Protein AF-R4VX46-F1 (afdb_monomer_lite)

pLDDT: mean 85.72, std 14.36, range [36.5, 95.38]

Sequence (52 aa):
MSAPAAEPATLVCHACRFSAPAGDEWDKIEVTGVGTMTRCPKCGSTRVEHKR

Radius of gyration: 12.25 Å; chains: 1; bounding box: 26×32×27 Å

Structure (mmCIF, N/CA/C/O backbone):
data_AF-R4VX46-F1
#
_entry.id   AF-R4VX46-F1
#
loop_
_atom_site.group_PDB
_atom_site.id
_atom_site.type_symbol
_atom_site.label_atom_id
_atom_site.label_alt_id
_atom_site.label_comp_id
_atom_site.label_asym_id
_atom_site.label_entity_id
_atom_site.label_seq_id
_atom_site.pdbx_PDB_ins_code
_atom_site.Cartn_x
_atom_site.Cartn_y
_atom_site.Cartn_z
_atom_site.occupancy
_atom_site.B_iso_or_equiv
_atom_site.auth_seq_id
_atom_site.auth_comp_id
_atom_site.auth_asym_id
_atom_site.auth_atom_id
_atom_site.pdbx_PDB_model_num
ATOM 1 N N . MET A 1 1 ? 17.618 21.228 -11.109 1.00 36.50 1 MET A N 1
ATOM 2 C CA . MET A 1 1 ? 18.438 20.060 -10.731 1.00 36.50 1 MET A CA 1
ATOM 3 C C . MET A 1 1 ? 17.481 18.899 -10.510 1.00 36.50 1 MET A C 1
ATOM 5 O O . MET A 1 1 ? 16.789 18.901 -9.504 1.00 36.50 1 MET A O 1
ATOM 9 N N . SER A 1 2 ? 17.347 17.993 -11.480 1.00 47.38 2 SER A N 1
ATOM 10 C CA . SER A 1 2 ? 16.508 16.794 -11.343 1.00 47.38 2 SER A CA 1
ATOM 11 C C . SER A 1 2 ? 17.368 15.694 -10.734 1.00 47.38 2 SER A C 1
ATOM 13 O O . SER A 1 2 ? 18.391 15.338 -11.316 1.00 47.38 2 SER A O 1
ATOM 15 N N . ALA A 1 3 ? 17.012 15.214 -9.543 1.00 54.81 3 ALA A N 1
ATOM 16 C CA . ALA A 1 3 ? 17.662 14.053 -8.945 1.00 54.81 3 ALA A CA 1
ATOM 17 C C . ALA A 1 3 ? 17.557 12.857 -9.914 1.00 54.81 3 ALA A C 1
ATOM 19 O O . ALA A 1 3 ? 16.521 12.728 -10.575 1.00 54.81 3 ALA A O 1
ATOM 20 N N . PRO A 1 4 ? 18.583 11.993 -10.031 1.00 49.44 4 PRO A N 1
ATOM 21 C CA . PRO A 1 4 ? 18.432 10.756 -10.778 1.00 49.44 4 PRO A CA 1
ATOM 22 C C . PRO A 1 4 ? 17.323 9.970 -10.084 1.00 49.44 4 PRO A C 1
ATOM 24 O O . PRO A 1 4 ? 17.441 9.640 -8.903 1.00 49.44 4 PRO A O 1
ATOM 27 N N . ALA A 1 5 ? 16.213 9.755 -10.786 1.00 53.88 5 ALA A N 1
ATOM 28 C CA . ALA A 1 5 ? 15.172 8.856 -10.333 1.00 53.88 5 ALA A CA 1
ATOM 29 C C . ALA A 1 5 ? 15.840 7.490 -10.162 1.00 53.88 5 ALA A C 1
ATOM 31 O O . ALA A 1 5 ? 16.112 6.807 -11.147 1.00 53.88 5 ALA A O 1
ATOM 32 N N . ALA A 1 6 ? 16.199 7.153 -8.922 1.00 58.72 6 ALA A N 1
ATOM 33 C CA . ALA A 1 6 ? 16.570 5.802 -8.554 1.00 58.72 6 ALA A CA 1
ATOM 34 C C . ALA A 1 6 ? 15.480 4.903 -9.136 1.00 58.72 6 ALA A C 1
ATOM 36 O O . ALA A 1 6 ? 14.300 5.149 -8.880 1.00 58.72 6 ALA A O 1
ATOM 37 N N . GLU A 1 7 ? 15.868 3.963 -9.998 1.00 64.69 7 GLU A N 1
ATOM 38 C CA . GLU A 1 7 ? 14.932 3.084 -10.690 1.00 64.69 7 GLU A CA 1
ATOM 39 C C . GLU A 1 7 ? 13.952 2.526 -9.651 1.00 64.69 7 GLU A C 1
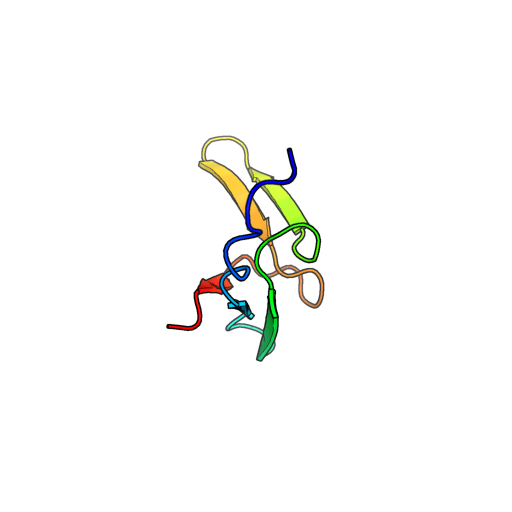ATOM 41 O O . GLU A 1 7 ? 14.393 1.916 -8.668 1.00 64.69 7 GLU A O 1
ATOM 46 N N . PRO A 1 8 ? 12.645 2.820 -9.770 1.00 72.75 8 PRO A N 1
ATOM 47 C CA . PRO A 1 8 ? 11.715 2.524 -8.699 1.00 72.75 8 PRO A CA 1
ATOM 48 C C . PRO A 1 8 ? 11.694 1.014 -8.490 1.00 72.75 8 PRO A C 1
ATOM 50 O O . PRO A 1 8 ? 11.411 0.248 -9.416 1.00 72.75 8 PRO A O 1
ATOM 53 N N . ALA A 1 9 ? 12.017 0.586 -7.268 1.00 85.38 9 ALA A N 1
ATOM 54 C CA . ALA A 1 9 ? 12.029 -0.823 -6.904 1.00 85.38 9 ALA A CA 1
ATOM 55 C C . ALA A 1 9 ? 10.698 -1.460 -7.325 1.00 85.38 9 ALA A C 1
ATOM 57 O O . ALA A 1 9 ? 9.637 -0.937 -7.005 1.00 85.38 9 ALA A O 1
ATOM 58 N N . THR A 1 10 ? 10.716 -2.560 -8.074 1.00 91.38 10 THR A N 1
ATOM 59 C CA . THR A 1 10 ? 9.459 -3.190 -8.498 1.00 91.38 10 THR A CA 1
ATOM 60 C C . THR A 1 10 ? 8.808 -3.868 -7.301 1.00 91.38 10 THR A C 1
ATOM 62 O O . THR A 1 10 ? 9.429 -4.697 -6.640 1.00 91.38 10 THR A O 1
ATOM 65 N N . LEU A 1 11 ? 7.548 -3.552 -7.035 1.00 93.00 11 LEU A N 1
ATOM 66 C CA . LEU A 1 11 ? 6.731 -4.245 -6.049 1.00 93.00 11 LEU A CA 1
ATOM 67 C C . LEU A 1 11 ? 5.920 -5.345 -6.724 1.00 93.00 11 LEU A C 1
ATOM 69 O O . LEU A 1 11 ? 5.531 -5.234 -7.890 1.00 93.00 11 LEU A O 1
ATOM 73 N N . VAL A 1 12 ? 5.635 -6.405 -5.975 1.00 94.25 12 VAL A N 1
ATOM 74 C CA . VAL A 1 12 ? 4.747 -7.483 -6.401 1.00 94.25 12 VAL A CA 1
ATOM 75 C C . VAL A 1 12 ? 3.754 -7.829 -5.300 1.00 94.25 12 VAL A C 1
ATOM 77 O O . VAL A 1 12 ? 4.101 -7.972 -4.130 1.00 94.25 12 VAL A O 1
ATOM 80 N N . CYS A 1 13 ? 2.488 -7.978 -5.676 1.00 95.38 13 CYS A N 1
ATOM 81 C CA . CYS A 1 13 ? 1.446 -8.474 -4.798 1.00 95.38 13 CYS A CA 1
ATOM 82 C C . CYS A 1 13 ? 1.411 -10.000 -4.866 1.00 95.38 13 CYS A C 1
ATOM 84 O O . CYS A 1 13 ? 1.139 -10.581 -5.919 1.00 95.38 13 CYS A O 1
ATOM 86 N N . HIS A 1 14 ? 1.604 -10.669 -3.734 1.00 94.19 14 HIS A N 1
ATOM 87 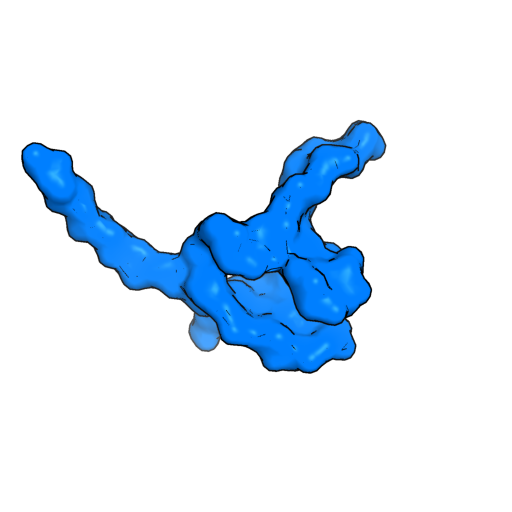C CA . HIS A 1 14 ? 1.572 -12.133 -3.681 1.00 94.19 14 HIS A CA 1
ATOM 88 C C . HIS A 1 14 ? 0.156 -12.716 -3.709 1.00 94.19 14 HIS A C 1
ATOM 90 O O . HIS A 1 14 ? 0.003 -13.904 -3.978 1.00 94.19 14 HIS A O 1
ATOM 96 N N . ALA A 1 15 ? -0.876 -11.901 -3.471 1.00 94.75 15 ALA A N 1
ATOM 97 C CA . ALA A 1 15 ? -2.264 -12.357 -3.503 1.00 94.75 15 ALA A CA 1
ATOM 98 C C . ALA A 1 15 ? -2.813 -12.504 -4.933 1.00 94.75 15 ALA A C 1
ATOM 100 O O . ALA A 1 15 ? -3.521 -13.463 -5.215 1.00 94.75 15 ALA A O 1
ATOM 101 N N . CYS A 1 16 ? -2.487 -11.573 -5.838 1.00 94.50 16 CYS A N 1
ATOM 102 C CA . CYS A 1 16 ? -3.014 -11.560 -7.213 1.00 94.50 16 CYS A CA 1
ATOM 103 C C . CYS A 1 16 ? -1.936 -11.524 -8.308 1.00 94.50 16 CYS A C 1
ATOM 105 O O . CYS A 1 16 ? -2.275 -11.458 -9.485 1.00 94.50 16 CYS A O 1
ATOM 107 N N . ARG A 1 17 ? -0.647 -11.560 -7.936 1.00 93.69 17 ARG A N 1
ATOM 108 C CA . ARG A 1 17 ? 0.517 -11.511 -8.844 1.00 93.69 17 ARG A CA 1
ATOM 109 C C . ARG A 1 17 ? 0.672 -10.203 -9.630 1.00 93.69 17 ARG A C 1
ATOM 111 O O . ARG A 1 17 ? 1.440 -10.161 -10.584 1.00 93.69 17 ARG A O 1
ATOM 118 N N . PHE A 1 18 ? -0.004 -9.130 -9.218 1.00 93.31 18 PHE A N 1
ATOM 119 C CA . PHE A 1 18 ? 0.195 -7.798 -9.790 1.00 93.31 18 PHE A CA 1
ATOM 120 C C . PHE A 1 18 ? 1.607 -7.281 -9.492 1.00 93.31 18 PHE A C 1
ATOM 122 O O . PHE A 1 18 ? 2.043 -7.354 -8.345 1.00 93.31 18 PHE A O 1
ATOM 129 N N . SER A 1 19 ? 2.299 -6.744 -10.497 1.00 92.94 19 SER A N 1
ATOM 130 C CA . SER A 1 19 ? 3.629 -6.148 -10.351 1.00 92.94 19 SER A CA 1
ATOM 131 C C . SER A 1 19 ? 3.677 -4.765 -10.982 1.00 92.94 19 SER A C 1
ATOM 133 O O . SER A 1 19 ? 3.286 -4.616 -12.139 1.00 92.94 19 SER A O 1
ATOM 135 N N . ALA A 1 20 ? 4.191 -3.790 -10.243 1.00 91.38 20 ALA A N 1
ATOM 136 C CA . ALA A 1 20 ? 4.304 -2.401 -10.670 1.00 91.38 20 ALA A CA 1
ATOM 137 C C . ALA A 1 20 ? 5.473 -1.727 -9.931 1.00 91.38 20 ALA A C 1
ATOM 139 O O . ALA A 1 20 ? 5.842 -2.186 -8.844 1.00 91.38 20 ALA A O 1
ATOM 140 N N . PRO A 1 21 ? 6.071 -0.657 -10.480 1.00 91.19 21 PRO A N 1
ATOM 141 C CA . PRO A 1 21 ? 7.087 0.120 -9.772 1.00 91.19 21 PRO A CA 1
ATOM 142 C C . PRO A 1 21 ? 6.570 0.618 -8.412 1.00 91.19 21 PRO A C 1
ATOM 144 O O . PRO A 1 21 ? 5.394 0.953 -8.269 1.00 91.19 21 PRO A O 1
ATOM 147 N N . ALA A 1 22 ? 7.435 0.639 -7.396 1.00 86.94 22 ALA A N 1
ATOM 148 C CA . ALA A 1 22 ? 7.131 1.227 -6.095 1.00 86.94 22 ALA A CA 1
ATOM 149 C C . ALA A 1 22 ? 6.850 2.719 -6.274 1.00 86.94 22 ALA A C 1
ATOM 151 O O . ALA A 1 22 ? 7.664 3.434 -6.856 1.00 86.94 22 ALA A O 1
ATOM 152 N N . GLY A 1 23 ? 5.722 3.189 -5.746 1.00 85.56 23 GLY A N 1
ATOM 153 C CA . GLY A 1 23 ? 5.329 4.588 -5.863 1.00 85.56 23 GLY A CA 1
ATOM 154 C C . GLY A 1 23 ? 3.820 4.754 -5.928 1.00 85.56 23 GLY A C 1
ATOM 155 O O . GLY A 1 23 ? 3.087 4.053 -5.229 1.00 85.56 23 GLY A O 1
ATOM 156 N N . ASP A 1 24 ? 3.390 5.687 -6.770 1.00 85.75 24 ASP A N 1
ATOM 157 C CA . ASP A 1 24 ? 2.002 6.139 -6.925 1.00 85.75 24 ASP A CA 1
ATOM 158 C C . ASP A 1 24 ? 1.060 5.071 -7.496 1.00 85.75 24 ASP A C 1
ATOM 160 O O . ASP A 1 24 ? -0.146 5.131 -7.282 1.00 85.75 24 ASP A O 1
ATOM 164 N N . GLU A 1 25 ? 1.609 4.044 -8.150 1.00 87.38 25 GLU A N 1
ATOM 165 C CA . GLU A 1 25 ? 0.843 2.899 -8.659 1.00 87.38 25 GLU A CA 1
ATOM 166 C C . GLU A 1 25 ? 0.259 2.016 -7.542 1.00 87.38 25 GLU A C 1
ATOM 168 O O . GLU A 1 25 ? -0.519 1.104 -7.819 1.00 87.38 25 GLU A O 1
ATOM 173 N N . TRP A 1 26 ? 0.643 2.238 -6.283 1.00 91.25 26 TRP A N 1
ATOM 174 C CA . TRP A 1 26 ? 0.181 1.453 -5.143 1.00 91.25 26 TRP A CA 1
ATOM 175 C C . TRP A 1 26 ? -0.660 2.293 -4.191 1.00 91.25 26 TRP A C 1
ATOM 177 O O . TRP A 1 26 ? -0.257 3.376 -3.766 1.00 91.25 26 TRP A O 1
ATOM 187 N N . ASP A 1 27 ? -1.804 1.746 -3.781 1.00 93.06 27 ASP A N 1
ATOM 188 C CA . ASP A 1 27 ? -2.642 2.368 -2.764 1.00 93.06 27 ASP A CA 1
ATOM 189 C C . ASP A 1 27 ? -1.903 2.415 -1.427 1.00 93.06 27 ASP A C 1
ATOM 191 O O . ASP A 1 27 ? -1.332 1.423 -0.971 1.00 93.06 27 ASP A O 1
ATOM 195 N N . LYS A 1 28 ? -1.978 3.554 -0.746 1.00 91.81 28 LYS A N 1
ATOM 196 C CA . LYS A 1 28 ? -1.526 3.688 0.638 1.00 91.81 28 LYS A CA 1
ATOM 197 C C . LYS A 1 28 ? -2.749 3.842 1.518 1.00 91.81 28 LYS A C 1
ATOM 199 O O . LYS A 1 28 ? -3.540 4.761 1.331 1.00 91.81 28 LYS A O 1
ATOM 204 N N . ILE A 1 29 ? -2.907 2.926 2.462 1.00 92.69 29 ILE A N 1
ATOM 205 C CA . ILE A 1 29 ? -3.984 2.974 3.446 1.00 92.69 29 ILE A CA 1
ATOM 206 C C . ILE A 1 29 ? -3.407 3.335 4.805 1.00 92.69 29 ILE A C 1
ATOM 208 O O . ILE A 1 29 ? -2.328 2.873 5.171 1.00 92.69 29 ILE A O 1
ATOM 212 N N . GLU A 1 30 ? -4.128 4.148 5.564 1.00 94.06 30 GLU A N 1
ATOM 213 C CA . GLU A 1 30 ? -3.806 4.396 6.962 1.00 94.06 30 GLU A CA 1
ATOM 214 C C . GLU A 1 30 ? -4.567 3.400 7.833 1.00 94.06 30 GLU A C 1
ATOM 216 O O . GLU A 1 30 ? -5.791 3.290 7.752 1.00 94.06 30 GLU A O 1
ATOM 221 N N . VAL A 1 31 ? -3.833 2.642 8.643 1.00 90.62 31 VAL A N 1
ATOM 222 C CA . VAL A 1 31 ? -4.406 1.666 9.568 1.00 90.62 31 VAL A CA 1
ATOM 223 C C . VAL A 1 31 ? -4.162 2.155 10.987 1.00 90.62 31 VAL A C 1
ATOM 225 O O . VAL A 1 31 ? -3.016 2.276 11.430 1.00 90.62 31 VAL A O 1
ATOM 228 N N . THR A 1 32 ? -5.240 2.433 11.719 1.00 92.06 32 THR A N 1
ATOM 229 C CA .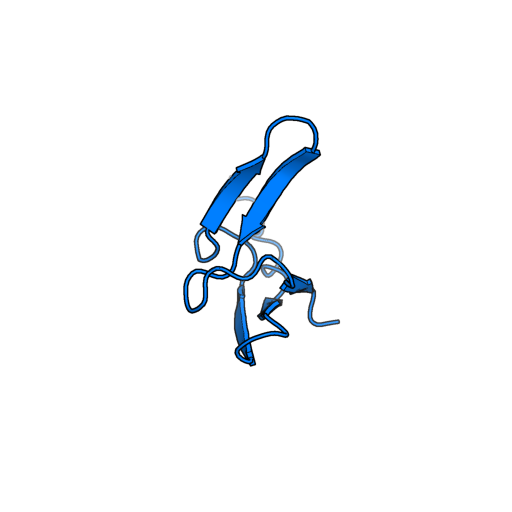 THR A 1 32 ? -5.167 2.889 13.111 1.00 92.06 32 THR A CA 1
ATOM 230 C C . THR A 1 32 ? -4.364 1.898 13.958 1.00 92.06 32 THR A C 1
ATOM 232 O O . THR A 1 32 ? -4.668 0.709 13.990 1.00 92.06 32 THR A O 1
ATOM 235 N N . GLY A 1 33 ? -3.321 2.386 14.635 1.00 91.88 33 GLY A N 1
ATOM 236 C CA . GLY A 1 33 ? -2.442 1.573 15.485 1.00 91.88 33 GLY A CA 1
ATOM 237 C C . GLY A 1 33 ? -1.297 0.846 14.765 1.00 91.88 33 GLY A C 1
ATOM 238 O O . GLY A 1 33 ? -0.429 0.306 15.443 1.00 91.88 33 GLY A O 1
ATOM 239 N N . VAL A 1 34 ? -1.248 0.860 13.427 1.00 90.44 34 VAL A N 1
ATOM 240 C CA . VAL A 1 34 ? -0.149 0.266 12.630 1.00 90.44 34 VAL A CA 1
ATOM 241 C C . VAL A 1 34 ? 0.582 1.324 11.795 1.00 90.44 34 VAL A C 1
ATOM 243 O O . VAL A 1 34 ? 1.794 1.236 11.615 1.00 90.44 34 VAL A O 1
ATOM 246 N N . GLY A 1 35 ? -0.132 2.351 11.327 1.00 91.62 35 GLY A N 1
ATOM 247 C CA . GLY A 1 35 ? 0.393 3.411 10.466 1.00 91.62 35 GLY A CA 1
ATOM 248 C C . GLY A 1 35 ? 0.048 3.198 8.992 1.00 91.62 35 GLY A C 1
ATOM 249 O O . GLY A 1 35 ? -0.891 2.475 8.650 1.00 91.62 35 GLY A O 1
ATOM 250 N N . THR A 1 36 ? 0.783 3.866 8.103 1.00 91.94 36 THR A N 1
ATOM 251 C CA . THR A 1 36 ? 0.563 3.769 6.657 1.00 91.94 36 THR A CA 1
ATOM 252 C C . THR A 1 36 ? 1.072 2.436 6.116 1.00 91.94 36 THR A C 1
ATOM 254 O O . THR A 1 36 ? 2.254 2.114 6.233 1.00 91.94 36 THR A O 1
ATOM 257 N N . MET A 1 37 ? 0.191 1.675 5.472 1.00 92.12 37 MET A N 1
ATOM 258 C CA . MET A 1 37 ? 0.516 0.418 4.804 1.00 92.12 37 MET A CA 1
ATOM 259 C C . MET A 1 37 ? 0.301 0.529 3.298 1.00 92.12 37 MET A C 1
ATOM 261 O O . MET A 1 37 ? -0.591 1.232 2.826 1.00 92.12 37 MET A O 1
ATOM 265 N N . THR A 1 38 ? 1.099 -0.223 2.541 1.00 92.94 38 THR A N 1
ATOM 266 C CA . THR A 1 38 ? 0.917 -0.356 1.091 1.00 92.94 38 THR A CA 1
ATOM 267 C C . THR A 1 38 ? -0.114 -1.444 0.803 1.00 92.94 38 THR A C 1
ATOM 269 O O . THR A 1 38 ? -0.042 -2.549 1.345 1.00 92.94 38 THR A O 1
ATOM 272 N N . ARG A 1 39 ? -1.077 -1.134 -0.060 1.00 93.88 39 ARG A N 1
ATOM 273 C CA . ARG A 1 39 ? -2.170 -2.001 -0.488 1.00 93.88 39 ARG A CA 1
ATOM 274 C C . ARG A 1 39 ? -2.128 -2.165 -2.003 1.00 93.88 39 ARG A C 1
ATOM 276 O O . ARG A 1 39 ? -1.900 -1.223 -2.751 1.00 93.88 39 ARG A O 1
ATOM 283 N N . CYS A 1 40 ? -2.365 -3.383 -2.472 1.00 94.88 40 CYS A N 1
ATOM 284 C CA . CYS A 1 40 ? -2.487 -3.660 -3.893 1.00 94.88 40 CYS A CA 1
ATOM 285 C C . CYS A 1 40 ? -3.767 -3.020 -4.461 1.00 94.88 40 CYS A C 1
ATOM 287 O O . CYS A 1 40 ? -4.853 -3.351 -3.974 1.00 94.88 40 CYS A O 1
ATOM 289 N N . PRO A 1 41 ? -3.678 -2.213 -5.533 1.00 93.25 41 PRO A N 1
ATOM 290 C CA . PRO A 1 41 ? -4.847 -1.566 -6.138 1.00 93.25 41 PRO A CA 1
ATOM 291 C C . PRO A 1 41 ? -5.771 -2.550 -6.868 1.00 93.25 41 PRO A C 1
ATOM 293 O O . PRO A 1 41 ? -6.940 -2.265 -7.108 1.00 93.25 41 PRO A O 1
ATOM 296 N N . LYS A 1 42 ? -5.268 -3.736 -7.240 1.00 93.81 42 LYS A N 1
ATOM 297 C CA . LYS A 1 42 ? -6.036 -4.725 -8.014 1.00 93.81 42 LYS A CA 1
ATOM 298 C C . LYS A 1 42 ? -6.930 -5.611 -7.155 1.00 93.81 42 LYS A C 1
ATOM 300 O O . LYS A 1 42 ? -7.997 -6.001 -7.609 1.00 93.81 42 LYS A O 1
ATOM 305 N N . CYS A 1 43 ? -6.477 -5.989 -5.961 1.00 94.50 43 CYS A N 1
ATOM 306 C CA . CYS A 1 43 ? -7.184 -6.950 -5.105 1.00 94.50 43 CYS A CA 1
ATOM 307 C C . CYS A 1 43 ? -7.380 -6.475 -3.661 1.00 94.50 43 CYS A C 1
ATOM 309 O O . CYS A 1 43 ? -7.975 -7.195 -2.867 1.00 94.50 43 CYS A O 1
ATOM 311 N N . GLY A 1 44 ? -6.852 -5.305 -3.289 1.00 92.38 44 GLY A N 1
ATOM 312 C CA . GLY A 1 44 ? -6.959 -4.766 -1.933 1.00 92.38 44 GLY A CA 1
ATOM 313 C C . GLY A 1 44 ? -6.081 -5.465 -0.889 1.00 92.38 44 GLY A C 1
ATOM 314 O O . GLY A 1 44 ? -6.165 -5.133 0.289 1.00 92.38 44 GLY A O 1
ATOM 315 N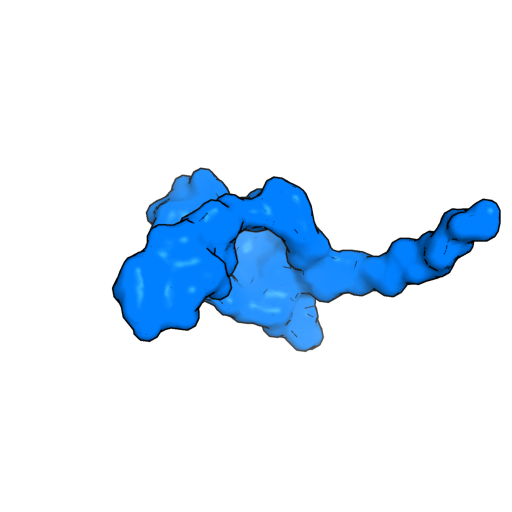 N . SER A 1 45 ? -5.233 -6.420 -1.281 1.00 93.56 45 SER A N 1
ATOM 316 C CA . SER A 1 45 ? -4.348 -7.116 -0.341 1.00 93.56 45 SER A CA 1
ATOM 317 C C . SER A 1 45 ? -3.138 -6.260 0.037 1.00 93.56 45 SER A C 1
ATOM 319 O O . SER A 1 45 ? -2.532 -5.626 -0.822 1.00 93.56 45 SER A O 1
ATOM 321 N N . THR A 1 46 ? -2.736 -6.289 1.306 1.00 92.94 46 THR A N 1
ATOM 322 C CA . THR A 1 46 ? -1.512 -5.642 1.816 1.00 92.94 46 THR A CA 1
ATOM 323 C C . THR A 1 46 ? -0.272 -6.536 1.721 1.00 92.94 46 THR A C 1
ATOM 325 O O . THR A 1 46 ? 0.816 -6.137 2.128 1.00 92.94 46 THR A O 1
ATOM 328 N N . ARG A 1 47 ? -0.401 -7.749 1.159 1.00 94.31 47 ARG A N 1
ATOM 329 C CA . ARG A 1 47 ? 0.716 -8.683 0.951 1.00 94.31 47 ARG A CA 1
ATOM 330 C C . ARG A 1 47 ? 1.528 -8.297 -0.290 1.00 94.31 47 ARG A C 1
ATOM 332 O O . ARG A 1 47 ? 1.403 -8.921 -1.350 1.00 94.31 47 ARG A O 1
ATOM 339 N N . VAL A 1 48 ? 2.302 -7.225 -0.151 1.00 93.00 48 VAL A N 1
ATOM 340 C CA . VAL A 1 48 ? 3.128 -6.612 -1.197 1.00 93.00 48 VAL A CA 1
ATOM 341 C C . VAL A 1 48 ? 4.597 -6.678 -0.789 1.00 93.00 48 VAL A C 1
ATOM 343 O O . VAL A 1 48 ? 4.939 -6.319 0.333 1.00 93.00 48 VAL A O 1
ATOM 346 N N . GLU A 1 49 ? 5.460 -7.133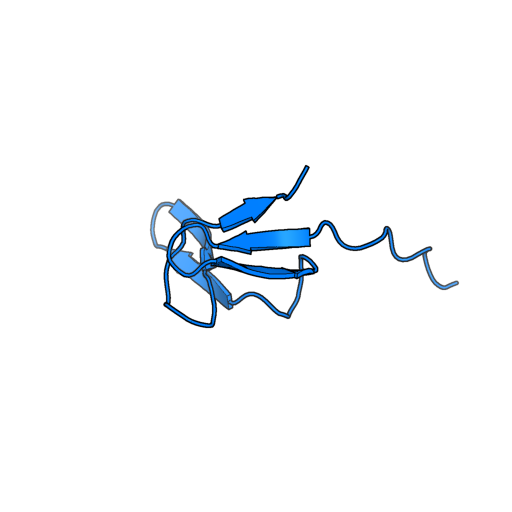 -1.693 1.00 92.88 49 GLU A N 1
ATOM 347 C CA . GLU A 1 49 ? 6.889 -7.337 -1.431 1.00 92.88 49 GLU A CA 1
ATOM 348 C C . GLU A 1 49 ? 7.739 -6.728 -2.552 1.00 92.88 49 GLU A C 1
ATOM 350 O O . GLU A 1 49 ? 7.294 -6.613 -3.696 1.00 92.88 49 GLU A O 1
ATOM 355 N N . HIS A 1 50 ? 8.973 -6.328 -2.234 1.00 89.38 50 HIS A N 1
ATOM 356 C CA . HIS A 1 50 ? 9.926 -5.857 -3.237 1.00 89.38 5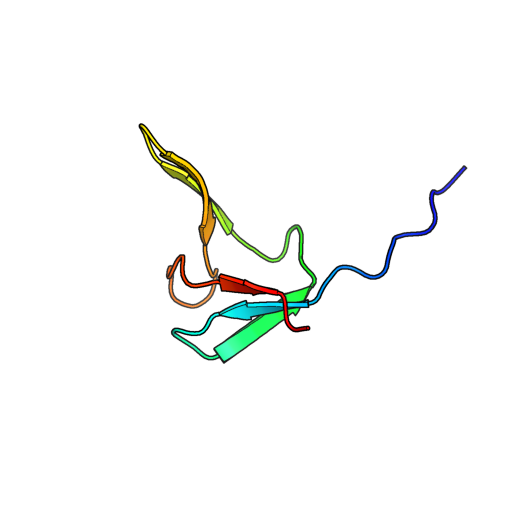0 HIS A CA 1
ATOM 357 C C . HIS A 1 50 ? 10.453 -7.055 -4.027 1.00 89.38 50 HIS A C 1
ATOM 359 O O . HIS A 1 50 ? 10.999 -8.001 -3.454 1.00 89.38 50 HIS A O 1
ATOM 365 N N . LYS A 1 51 ? 10.326 -6.997 -5.350 1.00 83.00 51 LYS A N 1
ATOM 366 C CA . LYS A 1 51 ? 10.953 -7.949 -6.259 1.00 83.00 51 LYS A CA 1
ATOM 367 C C . LYS A 1 51 ? 12.464 -7.690 -6.231 1.00 83.00 51 LYS A C 1
ATOM 369 O O . LYS A 1 51 ? 12.927 -6.695 -6.782 1.00 83.00 51 LYS A O 1
ATOM 374 N N . ARG A 1 52 ? 13.183 -8.541 -5.497 1.00 69.94 52 ARG A N 1
ATOM 375 C CA . ARG A 1 52 ? 14.651 -8.593 -5.469 1.00 69.94 52 ARG A CA 1
ATOM 376 C C . ARG A 1 52 ? 15.221 -9.053 -6.802 1.00 69.94 52 ARG A C 1
ATOM 378 O O . ARG A 1 52 ? 14.524 -9.826 -7.500 1.00 69.94 52 ARG A O 1
#

Foldseek 3Di:
DDDPPPFFFWKAAPVPRDIDGPDPCWDWDQDPPPGIATAHPPPRDSRMDGDD

Secondary structure (DSSP, 8-state):
-----PPPPEEEETTT--EEESSTTSEEEEETTTEEEEE-TTT----EEE--